Protein AF-A0A5C4QHN3-F1 (afdb_monomer_lite)

Sequence (84 aa):
MDTVPRIRAARWADKDHVAALISDALNPSPLATWLIPDPSPRRRILTDVLAIWIEHAMFYGDIYLTDDATAATVGFHRYRPIPP

pLDDT: mean 94.31, std 7.61, range [50.75, 98.5]

Radius of gyration: 14.05 Å; chains: 1; bounding box: 34×41×29 Å

Structure (mmCIF, N/CA/C/O backbone):
data_AF-A0A5C4QHN3-F1
#
_entry.id   AF-A0A5C4QHN3-F1
#
loop_
_atom_site.group_PDB
_atom_site.id
_atom_site.type_symbol
_atom_site.label_atom_id
_atom_site.label_alt_id
_atom_site.label_comp_id
_atom_site.label_asym_id
_atom_site.label_entity_id
_atom_site.label_seq_id
_atom_site.pdbx_PDB_ins_code
_atom_site.Cartn_x
_atom_site.Cartn_y
_atom_site.Cartn_z
_atom_site.occupancy
_atom_site.B_iso_or_equiv
_atom_site.auth_seq_id
_atom_site.auth_comp_id
_atom_site.auth_asym_id
_atom_site.auth_atom_id
_atom_site.pdbx_PDB_model_num
ATOM 1 N N . MET A 1 1 ? -0.943 -29.014 9.347 1.00 50.75 1 MET A N 1
ATOM 2 C CA . MET A 1 1 ? 0.472 -28.697 9.080 1.00 50.75 1 MET A CA 1
ATOM 3 C C . MET A 1 1 ? 0.436 -27.389 8.329 1.00 50.75 1 MET A C 1
ATOM 5 O O . MET A 1 1 ? 0.004 -27.401 7.183 1.00 50.75 1 MET A O 1
ATOM 9 N N . ASP A 1 2 ? 0.727 -26.283 9.006 1.00 73.81 2 ASP A N 1
ATOM 10 C CA . ASP A 1 2 ? 0.603 -24.958 8.399 1.00 73.81 2 ASP A CA 1
ATOM 11 C C . ASP A 1 2 ? 1.638 -24.836 7.285 1.00 73.81 2 ASP A C 1
ATOM 13 O O . ASP A 1 2 ? 2.844 -24.974 7.500 1.00 73.81 2 ASP A O 1
ATOM 17 N N . THR A 1 3 ? 1.151 -24.687 6.059 1.00 85.44 3 THR A N 1
ATOM 18 C CA . THR A 1 3 ? 1.993 -24.459 4.892 1.00 85.44 3 THR A CA 1
ATOM 19 C C . THR A 1 3 ? 2.588 -23.065 4.996 1.00 85.44 3 THR A C 1
ATOM 21 O O . THR A 1 3 ? 1.846 -22.090 5.065 1.00 85.44 3 THR A O 1
A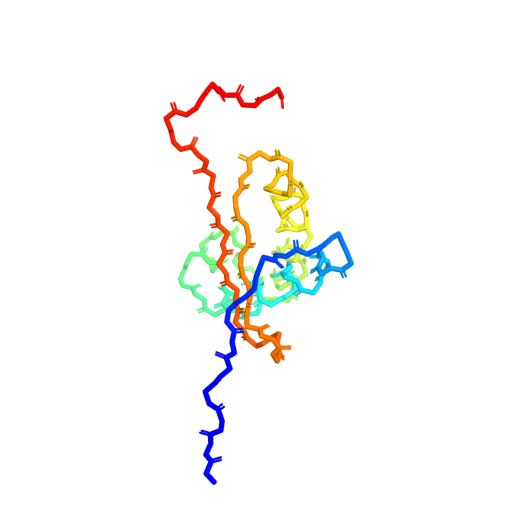TOM 24 N N . VAL A 1 4 ? 3.920 -22.969 4.997 1.00 89.56 4 VAL A N 1
ATOM 25 C CA . VAL A 1 4 ? 4.613 -21.676 4.959 1.00 89.56 4 VAL A CA 1
ATOM 26 C C . VAL A 1 4 ? 4.301 -21.003 3.617 1.00 89.56 4 VAL A C 1
ATOM 28 O O . VAL A 1 4 ? 4.629 -21.589 2.578 1.00 89.56 4 VAL A O 1
ATOM 31 N N . PRO A 1 5 ? 3.678 -19.811 3.612 1.00 93.06 5 PRO A N 1
ATOM 32 C CA . PRO A 1 5 ? 3.316 -19.141 2.374 1.00 93.06 5 PRO A CA 1
ATOM 33 C C . PRO A 1 5 ? 4.567 -18.707 1.605 1.00 93.06 5 PRO A C 1
ATOM 35 O O . PRO A 1 5 ? 5.584 -18.313 2.188 1.00 93.06 5 PRO A O 1
ATOM 38 N N . ARG A 1 6 ? 4.517 -18.793 0.274 1.00 96.56 6 ARG A N 1
ATOM 39 C CA . ARG A 1 6 ? 5.646 -18.411 -0.585 1.00 96.56 6 ARG A CA 1
ATOM 40 C C . ARG A 1 6 ? 5.624 -16.914 -0.846 1.00 96.56 6 ARG A C 1
ATOM 42 O O . ARG A 1 6 ? 4.571 -16.335 -1.078 1.00 96.56 6 ARG A O 1
ATOM 49 N N . ILE A 1 7 ? 6.800 -16.297 -0.905 1.00 97.81 7 ILE A N 1
ATOM 50 C CA . ILE A 1 7 ? 6.941 -14.890 -1.292 1.00 97.81 7 ILE A CA 1
ATOM 51 C C . ILE A 1 7 ? 7.035 -14.787 -2.819 1.00 97.81 7 ILE A C 1
ATOM 53 O O . ILE A 1 7 ? 7.782 -15.533 -3.458 1.00 97.81 7 ILE A O 1
ATOM 57 N N . ARG A 1 8 ? 6.298 -13.843 -3.404 1.00 97.75 8 ARG A N 1
ATOM 58 C CA . ARG A 1 8 ? 6.298 -13.529 -4.838 1.00 97.75 8 ARG A CA 1
ATOM 59 C C . ARG A 1 8 ? 6.328 -12.022 -5.073 1.00 97.75 8 ARG A C 1
ATOM 61 O O . ARG A 1 8 ? 5.866 -11.254 -4.235 1.00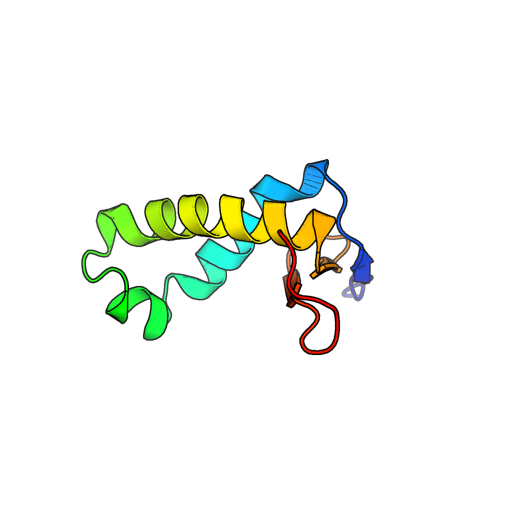 97.75 8 ARG A O 1
ATOM 68 N N . ALA A 1 9 ? 6.830 -11.605 -6.233 1.00 98.12 9 ALA A N 1
ATOM 69 C CA . ALA A 1 9 ? 6.681 -10.223 -6.681 1.00 98.12 9 ALA A CA 1
ATOM 70 C C . ALA A 1 9 ? 5.198 -9.891 -6.928 1.00 98.12 9 ALA A C 1
ATOM 72 O O . ALA A 1 9 ? 4.416 -10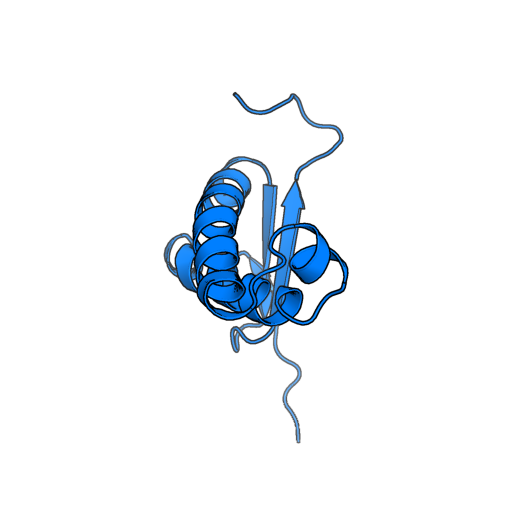.758 -7.353 1.00 98.12 9 ALA A O 1
ATOM 73 N N . ALA A 1 10 ? 4.819 -8.643 -6.664 1.00 97.81 10 ALA A N 1
ATOM 74 C CA . ALA A 1 10 ? 3.481 -8.152 -6.962 1.00 97.81 10 ALA A CA 1
ATOM 75 C C . ALA A 1 10 ? 3.258 -7.981 -8.463 1.00 97.81 10 ALA A C 1
ATOM 77 O O . ALA A 1 10 ? 4.173 -7.718 -9.243 1.00 97.81 10 ALA A O 1
ATOM 78 N N . ARG A 1 11 ? 2.000 -8.131 -8.858 1.00 97.25 11 ARG A N 1
ATOM 79 C CA . ARG A 1 11 ? 1.485 -7.868 -10.198 1.00 97.25 11 ARG A CA 1
ATOM 80 C C . ARG A 1 11 ? 0.580 -6.645 -10.138 1.00 97.25 11 ARG A C 1
ATOM 82 O O . ARG A 1 11 ? 0.070 -6.301 -9.078 1.00 97.25 11 ARG A O 1
ATOM 89 N N . TRP A 1 12 ? 0.298 -6.047 -11.293 1.00 97.50 12 TRP A N 1
ATOM 90 C CA . TRP A 1 12 ? -0.616 -4.902 -11.383 1.00 97.50 12 TRP A CA 1
ATOM 91 C C . TRP A 1 12 ? -1.982 -5.163 -10.722 1.00 97.50 12 TRP A C 1
ATOM 93 O O . TRP A 1 12 ? -2.515 -4.304 -10.030 1.00 97.50 12 TRP A O 1
ATOM 103 N N . ALA A 1 13 ? -2.514 -6.382 -10.860 1.00 97.56 13 ALA A N 1
ATOM 104 C CA . ALA A 1 13 ? -3.779 -6.784 -10.240 1.00 97.56 13 ALA A CA 1
ATOM 105 C C . ALA A 1 13 ? -3.748 -6.808 -8.697 1.00 97.56 13 ALA A C 1
ATOM 107 O O . ALA A 1 13 ? -4.804 -6.789 -8.076 1.00 97.56 13 ALA A O 1
ATOM 108 N N . ASP A 1 14 ? -2.565 -6.838 -8.075 1.00 98.06 14 ASP A N 1
ATOM 109 C CA . ASP A 1 14 ? -2.423 -6.825 -6.617 1.00 98.06 14 ASP A CA 1
ATOM 110 C C . ASP A 1 14 ? -2.494 -5.392 -6.035 1.00 98.06 14 ASP A C 1
ATOM 112 O O . ASP A 1 14 ? -2.501 -5.246 -4.816 1.00 98.06 14 ASP A O 1
ATOM 116 N N . LYS A 1 15 ? -2.535 -4.333 -6.866 1.00 97.88 15 LYS A N 1
ATOM 117 C CA . LYS A 1 15 ? -2.374 -2.925 -6.440 1.00 97.88 15 LYS A CA 1
ATOM 118 C C . LYS A 1 15 ? -3.295 -2.535 -5.288 1.00 97.88 15 LYS A C 1
ATOM 120 O O . LYS A 1 15 ? -2.830 -2.152 -4.214 1.00 97.88 15 LYS A O 1
ATOM 125 N N . ASP A 1 16 ? -4.596 -2.657 -5.519 1.00 98.12 16 ASP A N 1
ATOM 126 C CA . ASP A 1 16 ? -5.608 -2.195 -4.570 1.00 98.12 16 ASP A CA 1
ATOM 127 C C . ASP A 1 16 ? -5.616 -3.071 -3.310 1.00 98.12 16 ASP A C 1
ATOM 129 O O . ASP A 1 16 ? -5.799 -2.575 -2.198 1.00 98.12 16 ASP A O 1
ATOM 133 N N . HIS A 1 17 ? -5.327 -4.367 -3.470 1.00 98.19 17 HIS A N 1
ATOM 134 C CA . HIS A 1 17 ? -5.207 -5.303 -2.354 1.00 98.19 17 HIS A CA 1
ATOM 135 C C . HIS A 1 17 ? -4.023 -4.963 -1.445 1.00 98.19 17 HIS A C 1
ATOM 137 O O . HIS A 1 17 ? -4.181 -4.885 -0.229 1.00 98.19 17 HIS A O 1
ATOM 143 N N . VAL A 1 18 ? -2.843 -4.701 -2.016 1.00 98.31 18 VAL A N 1
ATOM 144 C CA . VAL A 1 18 ? -1.645 -4.318 -1.251 1.00 98.31 18 VAL A CA 1
ATOM 145 C C . VAL A 1 18 ? -1.866 -2.992 -0.518 1.00 98.31 18 VAL A C 1
ATOM 147 O O . VAL A 1 18 ? -1.488 -2.874 0.649 1.00 98.31 18 VAL A O 1
ATOM 150 N N . ALA A 1 19 ? -2.513 -2.013 -1.157 1.00 98.50 19 ALA A N 1
ATOM 151 C CA . ALA A 1 19 ? -2.840 -0.739 -0.517 1.00 98.50 19 ALA A CA 1
ATOM 152 C C . ALA A 1 19 ? -3.779 -0.924 0.688 1.00 98.50 19 ALA A C 1
ATOM 154 O O . ALA A 1 19 ? -3.505 -0.398 1.770 1.00 98.50 19 ALA A O 1
ATOM 155 N N . ALA A 1 20 ? -4.846 -1.713 0.531 1.00 98.44 20 ALA A N 1
ATOM 156 C CA . ALA A 1 20 ? -5.776 -2.019 1.615 1.00 98.44 20 ALA A CA 1
ATOM 157 C C . ALA A 1 20 ? -5.096 -2.789 2.759 1.00 98.44 20 ALA A C 1
ATOM 159 O O . ALA A 1 20 ? -5.263 -2.431 3.924 1.00 98.44 20 ALA A O 1
ATOM 160 N N . LEU A 1 21 ? -4.272 -3.789 2.432 1.00 98.38 21 LEU A N 1
ATOM 161 C CA . LEU A 1 21 ? -3.551 -4.601 3.410 1.00 98.38 21 LEU A CA 1
ATOM 162 C C . LEU A 1 21 ? -2.604 -3.757 4.274 1.00 98.38 21 LEU A C 1
ATOM 164 O O . LEU A 1 21 ? -2.603 -3.865 5.500 1.00 98.38 21 LEU A O 1
ATOM 168 N N . ILE A 1 22 ? -1.811 -2.887 3.644 1.00 97.81 22 ILE A N 1
ATOM 169 C CA . ILE A 1 22 ? -0.890 -2.005 4.369 1.00 97.81 22 ILE A CA 1
ATOM 170 C C . ILE A 1 22 ? -1.671 -0.957 5.164 1.00 97.81 22 ILE A C 1
ATOM 172 O O . ILE A 1 22 ? -1.296 -0.646 6.294 1.00 97.81 22 ILE A O 1
ATOM 176 N N . SER A 1 23 ? -2.784 -0.449 4.627 1.00 98.06 23 SER A N 1
ATOM 177 C CA . SER A 1 23 ? -3.672 0.452 5.364 1.00 98.06 23 SER A CA 1
ATOM 178 C C . SER A 1 23 ? -4.195 -0.206 6.640 1.00 98.06 23 SER A C 1
ATOM 180 O O . SER A 1 23 ? -4.152 0.411 7.702 1.00 98.06 23 SER A O 1
ATOM 182 N N . ASP A 1 24 ? -4.648 -1.457 6.561 1.00 98.06 24 ASP A N 1
ATOM 183 C CA . ASP A 1 24 ? -5.153 -2.207 7.714 1.00 98.06 24 ASP A CA 1
ATOM 184 C C . ASP A 1 24 ? -4.063 -2.434 8.767 1.00 98.06 24 ASP A C 1
ATOM 186 O O . ASP A 1 24 ? -4.308 -2.233 9.959 1.00 98.06 24 ASP A O 1
ATOM 190 N N . ALA A 1 25 ? -2.838 -2.744 8.335 1.00 97.44 25 ALA A N 1
ATOM 191 C CA . ALA A 1 25 ? -1.689 -2.888 9.226 1.00 97.44 25 ALA A CA 1
ATOM 192 C C . ALA A 1 25 ? -1.270 -1.562 9.892 1.00 97.44 25 ALA A C 1
ATOM 194 O O . ALA A 1 25 ? -0.882 -1.545 11.062 1.00 97.44 25 ALA A O 1
ATOM 195 N N . LEU A 1 26 ? -1.351 -0.438 9.170 1.00 96.38 26 LEU A N 1
ATOM 196 C CA . LEU A 1 26 ? -0.937 0.875 9.669 1.00 96.38 26 LEU A CA 1
ATOM 197 C C . LEU A 1 26 ? -2.010 1.578 10.498 1.00 96.38 26 LEU A C 1
ATOM 199 O O . LEU A 1 26 ? -1.652 2.340 11.394 1.00 96.38 26 LEU A O 1
ATOM 203 N N . ASN A 1 27 ? -3.297 1.349 10.237 1.00 97.75 27 ASN A N 1
ATOM 204 C CA . ASN A 1 27 ? -4.411 2.052 10.878 1.00 97.75 27 ASN A CA 1
ATOM 205 C C . ASN A 1 27 ? -4.342 2.128 12.424 1.00 97.75 27 ASN A C 1
ATOM 207 O O . ASN A 1 27 ? -4.587 3.217 12.958 1.00 97.75 27 ASN A O 1
ATOM 211 N N . PRO A 1 28 ? -3.982 1.053 13.164 1.00 96.81 28 PRO A N 1
ATOM 212 C CA . PRO A 1 28 ? -3.864 1.114 14.624 1.00 96.81 28 PRO A CA 1
ATOM 213 C C . PRO A 1 28 ? -2.551 1.745 15.121 1.00 96.81 28 PRO A C 1
ATOM 215 O O . PRO A 1 28 ? -2.363 1.896 16.327 1.00 96.81 28 PRO A O 1
ATOM 218 N N . SER A 1 29 ? -1.617 2.096 14.234 1.00 97.31 29 SER A N 1
ATOM 219 C CA . SER A 1 29 ? -0.295 2.581 14.632 1.00 97.31 29 SER A CA 1
ATOM 220 C C . SER A 1 29 ? -0.325 4.010 15.208 1.00 97.31 29 SER A C 1
ATOM 222 O O . SER A 1 29 ? -1.179 4.833 14.843 1.00 97.31 29 SER A O 1
ATOM 224 N N . PRO A 1 30 ? 0.663 4.368 16.051 1.00 97.75 30 PRO A N 1
ATOM 225 C CA . PRO A 1 30 ? 0.864 5.752 16.479 1.00 97.75 30 PRO A CA 1
ATOM 226 C C . PRO A 1 30 ? 1.081 6.714 15.304 1.00 97.75 30 PRO A C 1
ATOM 228 O O . PRO A 1 30 ? 0.594 7.840 15.343 1.00 97.75 30 PRO A O 1
ATOM 231 N N . LEU A 1 31 ? 1.753 6.263 14.237 1.00 95.31 31 LEU A N 1
ATOM 232 C CA . LEU A 1 31 ? 1.991 7.061 13.032 1.00 95.31 31 LEU A CA 1
ATOM 233 C C . LEU A 1 31 ? 0.677 7.429 12.334 1.00 95.31 31 LEU A C 1
ATOM 235 O O . LEU A 1 31 ? 0.446 8.596 12.030 1.00 95.31 31 LEU A O 1
ATOM 239 N N . ALA A 1 32 ? -0.199 6.449 12.117 1.00 96.94 32 ALA A N 1
ATOM 240 C CA . ALA A 1 32 ? -1.506 6.686 11.515 1.00 96.94 32 ALA A CA 1
ATOM 241 C C . ALA A 1 32 ? -2.376 7.617 12.372 1.00 96.94 32 ALA A C 1
ATOM 243 O O . ALA A 1 32 ? -3.076 8.472 11.837 1.00 96.94 32 ALA A O 1
ATOM 244 N N . THR A 1 33 ? -2.292 7.481 13.698 1.00 97.38 33 THR A N 1
ATOM 245 C CA . THR A 1 33 ? -2.989 8.364 14.646 1.00 97.38 33 THR A CA 1
ATOM 246 C C . THR A 1 33 ? -2.456 9.795 14.603 1.00 97.38 33 THR A C 1
ATOM 248 O O . THR A 1 33 ? -3.239 10.737 14.682 1.00 97.38 33 THR A O 1
ATOM 251 N N . TRP A 1 34 ? -1.142 9.969 14.451 1.00 97.06 34 TRP A N 1
ATOM 252 C CA . TRP A 1 34 ? -0.521 11.284 14.307 1.00 97.06 34 TRP A CA 1
ATOM 253 C C . TRP A 1 34 ? -0.887 11.956 12.976 1.00 97.06 34 TRP A C 1
ATOM 255 O O . TRP A 1 34 ? -1.226 13.136 12.967 1.00 97.06 34 TRP A O 1
ATOM 265 N N . LEU A 1 35 ? -0.869 11.205 11.869 1.00 96.38 35 LEU A N 1
ATOM 266 C CA . LEU A 1 35 ? -1.215 11.718 10.538 1.00 96.38 35 LEU A CA 1
ATOM 267 C C . LEU A 1 35 ? -2.698 12.088 10.418 1.00 96.38 35 LEU A C 1
ATOM 269 O O . LEU A 1 35 ? -3.033 13.109 9.822 1.00 96.38 35 LEU A O 1
ATOM 273 N N . ILE A 1 36 ? -3.588 11.238 10.938 1.00 97.50 36 ILE A N 1
ATOM 274 C CA . ILE A 1 36 ? -5.039 11.381 10.787 1.00 97.50 36 ILE A CA 1
ATOM 275 C C . ILE A 1 36 ? -5.699 11.153 12.157 1.00 97.50 36 ILE A C 1
ATOM 277 O O . ILE A 1 36 ? -6.081 10.025 12.490 1.00 97.50 36 ILE A O 1
ATOM 281 N N . PRO A 1 37 ? -5.848 12.211 12.975 1.00 96.88 37 PRO A N 1
ATOM 282 C CA . PRO A 1 37 ? -6.349 12.080 14.342 1.00 96.88 37 PRO A CA 1
ATOM 283 C C . PRO A 1 37 ? -7.765 11.505 14.438 1.00 96.88 37 PRO A C 1
ATOM 285 O O . PRO A 1 37 ? -8.025 10.694 15.325 1.00 96.88 37 PRO A O 1
ATOM 288 N N . ASP A 1 38 ? -8.663 11.849 13.510 1.00 97.69 38 ASP A N 1
ATOM 289 C CA . ASP A 1 38 ? -10.018 11.286 13.472 1.00 97.69 38 ASP A CA 1
ATOM 290 C C . ASP A 1 38 ? -9.966 9.806 13.044 1.00 97.69 38 ASP A C 1
ATOM 292 O O . ASP A 1 38 ? -9.516 9.509 11.933 1.00 97.69 38 ASP A O 1
ATOM 296 N N . PRO A 1 39 ? -10.398 8.854 13.893 1.00 95.38 39 PRO A N 1
ATOM 297 C CA . PRO A 1 39 ? -10.385 7.437 13.547 1.00 95.38 39 PRO A CA 1
ATOM 298 C C . PRO A 1 39 ? -11.395 7.074 12.450 1.00 95.38 39 PRO A C 1
ATOM 300 O O . PRO A 1 39 ? -11.177 6.096 11.737 1.00 95.38 39 PRO A O 1
ATOM 303 N N . SER A 1 40 ? -12.476 7.844 12.283 1.00 96.88 40 SER A N 1
ATOM 304 C CA . SER A 1 40 ? -13.588 7.488 11.391 1.00 96.88 40 SER A CA 1
ATOM 305 C C . SER A 1 40 ? -13.178 7.454 9.908 1.00 96.88 40 SER A C 1
ATOM 307 O O . SER A 1 40 ? -13.461 6.462 9.234 1.00 96.88 40 SER A O 1
ATOM 309 N N . PRO A 1 41 ? -12.474 8.468 9.361 1.00 97.44 41 PRO A N 1
ATOM 310 C CA . PRO A 1 41 ? -12.008 8.448 7.980 1.00 97.44 41 PRO A CA 1
ATOM 311 C C . PRO A 1 41 ? -10.612 7.831 7.813 1.00 97.44 41 PRO A C 1
ATOM 313 O O . PRO A 1 41 ? -10.191 7.626 6.674 1.00 97.44 41 PRO A O 1
ATOM 316 N N . ARG A 1 42 ? -9.882 7.548 8.904 1.00 97.81 42 ARG A N 1
ATOM 317 C CA . ARG A 1 42 ? -8.448 7.209 8.885 1.00 97.81 42 ARG A CA 1
ATOM 318 C C . ARG A 1 42 ? -8.098 6.091 7.924 1.00 97.81 42 ARG A C 1
ATOM 320 O O . ARG A 1 42 ? -7.280 6.293 7.036 1.00 97.81 42 ARG A O 1
ATOM 327 N N . ARG A 1 43 ? -8.748 4.938 8.071 1.00 97.50 43 ARG A N 1
ATOM 328 C CA . ARG A 1 43 ? -8.507 3.771 7.218 1.00 97.50 43 ARG A CA 1
ATOM 329 C C . ARG A 1 43 ? -8.705 4.100 5.737 1.00 97.50 43 ARG A C 1
ATOM 331 O O . ARG A 1 43 ? -7.884 3.720 4.912 1.00 97.50 43 ARG A O 1
ATOM 338 N N . ARG A 1 44 ? -9.780 4.819 5.399 1.00 98.00 44 ARG A N 1
ATOM 339 C CA . ARG A 1 44 ? -10.068 5.206 4.011 1.00 98.00 44 ARG A CA 1
ATOM 340 C C . ARG A 1 44 ? -8.977 6.127 3.469 1.00 98.00 44 ARG A C 1
ATOM 342 O O . ARG A 1 44 ? -8.409 5.828 2.433 1.00 98.00 44 ARG A O 1
ATOM 349 N N . ILE A 1 45 ? -8.633 7.182 4.211 1.00 98.12 45 ILE A N 1
ATOM 350 C CA . ILE A 1 45 ? -7.588 8.134 3.807 1.00 98.12 45 ILE A CA 1
ATOM 351 C C . ILE A 1 45 ? -6.237 7.424 3.642 1.00 98.12 45 ILE A C 1
ATOM 353 O O . ILE A 1 45 ? -5.541 7.667 2.662 1.00 98.12 45 ILE A O 1
ATOM 357 N N . LEU A 1 46 ? -5.869 6.526 4.562 1.00 98.06 46 LEU A N 1
ATOM 358 C CA . LEU A 1 46 ? -4.651 5.721 4.437 1.00 98.06 46 LEU A CA 1
ATOM 359 C C . LEU A 1 46 ? -4.672 4.850 3.183 1.00 98.06 46 LEU A C 1
ATOM 361 O O . LEU A 1 46 ? -3.673 4.817 2.474 1.00 98.06 46 LEU A O 1
ATOM 365 N N . THR A 1 47 ? -5.789 4.176 2.899 1.00 98.44 47 THR A N 1
ATOM 366 C CA . THR A 1 47 ? -5.938 3.339 1.698 1.00 98.44 47 THR A CA 1
ATOM 367 C C . THR A 1 47 ? -5.773 4.173 0.427 1.00 98.44 47 THR A C 1
ATOM 369 O O . THR A 1 47 ? -4.994 3.793 -0.444 1.00 98.44 47 THR A O 1
ATOM 372 N N . ASP A 1 48 ? -6.435 5.331 0.349 1.00 98.00 48 ASP A N 1
ATOM 373 C CA . ASP A 1 48 ? -6.382 6.223 -0.815 1.00 98.00 48 ASP A CA 1
ATOM 374 C C . ASP A 1 48 ? -4.961 6.760 -1.049 1.00 98.00 48 ASP A C 1
ATOM 376 O O . ASP A 1 48 ? -4.453 6.740 -2.170 1.00 98.00 48 ASP A O 1
ATOM 380 N N . VAL A 1 49 ? -4.282 7.193 0.020 1.00 96.75 49 VAL A N 1
ATOM 381 C CA . VAL A 1 49 ? -2.886 7.643 -0.054 1.00 96.75 49 VAL A CA 1
ATOM 382 C C . VAL A 1 49 ? -1.981 6.488 -0.471 1.00 96.75 49 VAL A C 1
ATOM 384 O O . VAL A 1 49 ? -1.180 6.640 -1.392 1.00 96.75 49 VAL A O 1
ATOM 387 N N . LEU A 1 50 ? -2.107 5.322 0.168 1.00 97.62 50 LEU A N 1
ATOM 388 C CA . LEU A 1 50 ? -1.289 4.156 -0.149 1.00 97.62 50 LEU A CA 1
ATOM 389 C C . LEU A 1 50 ? -1.476 3.707 -1.593 1.00 97.62 50 LEU A C 1
ATOM 391 O O . LEU A 1 50 ? -0.478 3.371 -2.210 1.00 97.62 50 LEU A O 1
ATOM 395 N N . ALA A 1 51 ? -2.678 3.765 -2.169 1.00 97.88 51 ALA A N 1
ATOM 396 C CA . ALA A 1 51 ? -2.891 3.409 -3.572 1.00 97.88 51 ALA A CA 1
ATOM 397 C C . ALA A 1 51 ? -1.961 4.188 -4.522 1.00 97.88 51 ALA A C 1
ATOM 399 O O . ALA A 1 51 ? -1.379 3.592 -5.428 1.00 97.88 51 ALA A O 1
ATOM 400 N N . ILE A 1 52 ? -1.735 5.482 -4.259 1.00 96.69 52 ILE A N 1
ATOM 401 C CA . ILE A 1 52 ? -0.798 6.321 -5.026 1.00 96.69 52 ILE A CA 1
ATOM 402 C C . ILE A 1 52 ? 0.648 5.840 -4.831 1.00 96.69 52 ILE A C 1
ATOM 404 O O . ILE A 1 52 ? 1.390 5.677 -5.799 1.00 96.69 52 ILE A O 1
ATOM 408 N N . TRP A 1 53 ? 1.057 5.577 -3.586 1.00 96.06 53 TRP A N 1
ATOM 409 C CA . TRP A 1 53 ? 2.410 5.095 -3.281 1.00 96.06 53 TRP A CA 1
ATOM 410 C C . TRP A 1 53 ? 2.680 3.697 -3.848 1.00 96.06 53 TRP A C 1
ATOM 412 O O . TRP A 1 53 ? 3.769 3.452 -4.361 1.00 96.06 53 TRP A O 1
ATOM 422 N N . ILE A 1 54 ? 1.703 2.788 -3.789 1.00 97.88 54 ILE A N 1
ATOM 423 C CA . ILE A 1 54 ? 1.794 1.441 -4.364 1.00 97.88 54 ILE A CA 1
ATOM 424 C C . ILE A 1 54 ? 1.912 1.530 -5.877 1.00 97.88 54 ILE A C 1
ATOM 426 O O . ILE A 1 54 ? 2.782 0.880 -6.449 1.00 97.88 54 ILE A O 1
ATOM 430 N N . GLU A 1 55 ? 1.094 2.360 -6.522 1.00 97.00 55 GLU A N 1
ATOM 431 C CA . GLU A 1 55 ? 1.199 2.589 -7.960 1.00 97.00 55 GLU A CA 1
ATOM 432 C C . GLU A 1 55 ? 2.593 3.087 -8.344 1.00 97.00 55 GLU A C 1
ATOM 434 O O . GLU A 1 55 ? 3.227 2.516 -9.227 1.00 97.00 55 GLU A O 1
ATOM 439 N N . HIS A 1 56 ? 3.123 4.078 -7.625 1.00 95.06 56 HIS A N 1
ATOM 440 C CA . HIS A 1 56 ? 4.476 4.577 -7.862 1.00 95.06 56 HIS A CA 1
ATOM 441 C C . HIS A 1 56 ? 5.543 3.489 -7.634 1.00 95.06 56 HIS A C 1
ATOM 443 O O . HIS A 1 56 ? 6.463 3.330 -8.439 1.00 95.06 56 HIS A O 1
ATOM 449 N N . ALA A 1 57 ? 5.406 2.681 -6.579 1.00 96.06 57 ALA A N 1
ATOM 450 C CA . ALA A 1 57 ? 6.323 1.583 -6.280 1.00 96.06 57 ALA A CA 1
ATOM 451 C C . ALA A 1 57 ? 6.284 0.459 -7.325 1.00 96.06 57 ALA A C 1
ATOM 453 O O . ALA A 1 57 ? 7.303 -0.190 -7.534 1.00 96.06 57 ALA A O 1
ATOM 454 N N . MET A 1 58 ? 5.163 0.244 -8.022 1.00 95.44 58 MET A N 1
ATOM 455 C CA . MET A 1 58 ? 5.098 -0.734 -9.116 1.00 95.44 58 MET A CA 1
ATOM 456 C C . MET A 1 58 ? 6.001 -0.367 -10.300 1.00 95.44 58 MET A C 1
ATOM 458 O O . MET A 1 58 ? 6.435 -1.260 -11.026 1.00 95.44 58 MET A O 1
ATOM 462 N N . PHE A 1 59 ? 6.300 0.920 -10.491 1.00 92.94 59 PHE A N 1
ATOM 463 C CA . PHE A 1 59 ? 7.203 1.390 -11.545 1.00 92.94 59 PHE A CA 1
ATOM 464 C C . PHE A 1 59 ? 8.635 1.612 -11.049 1.00 92.94 59 PHE A C 1
ATOM 466 O O . PHE A 1 59 ? 9.586 1.389 -11.799 1.00 92.94 59 PHE A O 1
ATOM 473 N N . TYR A 1 60 ? 8.796 2.054 -9.800 1.00 92.81 60 TYR A N 1
ATOM 474 C CA . TYR A 1 60 ? 10.064 2.607 -9.308 1.00 92.81 60 TYR A CA 1
ATOM 475 C C . TYR A 1 60 ? 10.569 2.001 -7.994 1.00 92.81 60 TYR A C 1
ATOM 477 O O . TYR A 1 60 ? 11.539 2.486 -7.405 1.00 92.81 60 TYR A O 1
ATOM 485 N N . GLY A 1 61 ? 9.915 0.952 -7.514 1.00 94.19 61 GLY A N 1
ATOM 486 C CA . GLY A 1 61 ? 10.286 0.231 -6.309 1.00 94.19 61 GLY A CA 1
ATOM 487 C C . GLY A 1 61 ? 10.196 -1.275 -6.502 1.00 94.19 61 GLY A C 1
ATOM 488 O O . GLY A 1 61 ? 10.110 -1.782 -7.618 1.00 9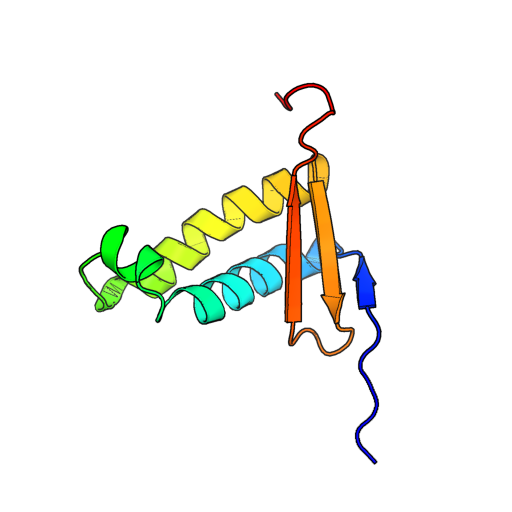4.19 61 GLY A O 1
ATOM 489 N N . ASP A 1 62 ? 10.226 -1.978 -5.378 1.00 96.19 62 ASP A N 1
ATOM 490 C CA . ASP A 1 62 ? 9.956 -3.403 -5.302 1.00 96.19 62 ASP A CA 1
ATOM 491 C C . ASP A 1 62 ? 8.770 -3.643 -4.369 1.00 96.19 62 ASP A C 1
ATOM 493 O O . ASP A 1 62 ? 8.687 -3.067 -3.278 1.00 96.19 62 ASP A O 1
ATOM 497 N N . ILE A 1 63 ? 7.871 -4.530 -4.790 1.00 98.19 63 ILE A N 1
ATOM 498 C CA . ILE A 1 63 ? 6.734 -4.977 -3.991 1.00 98.19 63 ILE A CA 1
ATOM 499 C C . ILE A 1 63 ? 6.731 -6.500 -3.972 1.00 98.19 63 ILE A C 1
ATOM 501 O O . ILE A 1 63 ? 6.704 -7.144 -5.026 1.00 98.19 63 ILE A O 1
ATOM 505 N N . TYR A 1 64 ? 6.713 -7.070 -2.772 1.00 98.31 64 TYR A N 1
ATOM 506 C CA . TYR A 1 64 ? 6.592 -8.509 -2.566 1.00 98.31 64 TYR A CA 1
ATOM 507 C C . TYR A 1 64 ? 5.416 -8.816 -1.652 1.00 98.31 64 TYR A C 1
ATOM 509 O O . TYR A 1 64 ? 5.145 -8.066 -0.716 1.00 98.31 64 TYR A O 1
ATOM 517 N N . LEU A 1 65 ? 4.746 -9.936 -1.906 1.00 97.94 65 LEU A N 1
ATOM 518 C CA . LEU A 1 65 ? 3.648 -10.435 -1.090 1.00 97.94 65 LEU A CA 1
ATOM 519 C C . LEU A 1 65 ? 3.723 -11.946 -0.923 1.00 97.94 65 LEU A C 1
ATOM 521 O O . LEU A 1 65 ? 4.343 -12.645 -1.731 1.00 97.94 65 LEU A O 1
ATOM 525 N N . THR A 1 66 ? 3.077 -12.442 0.121 1.00 97.56 66 THR A N 1
ATOM 526 C CA . THR A 1 66 ? 2.803 -13.868 0.265 1.00 97.56 66 THR A CA 1
ATOM 527 C C . THR A 1 66 ? 1.786 -14.331 -0.784 1.00 97.56 66 THR A C 1
ATOM 529 O O . THR A 1 66 ? 0.965 -13.553 -1.274 1.00 97.56 66 THR A O 1
ATOM 532 N N . ASP A 1 67 ? 1.848 -15.597 -1.186 1.00 95.44 67 ASP A N 1
ATOM 533 C CA . ASP A 1 67 ? 0.939 -16.194 -2.170 1.00 95.44 67 ASP A CA 1
ATOM 534 C C . ASP A 1 67 ? -0.511 -16.294 -1.677 1.00 95.44 67 ASP A C 1
ATOM 536 O O . ASP A 1 67 ? -1.427 -16.210 -2.494 1.00 95.44 67 ASP A O 1
ATOM 540 N N . ASP A 1 68 ? -0.711 -16.362 -0.362 1.00 95.38 68 ASP A N 1
ATOM 541 C CA . ASP A 1 68 ? -2.005 -16.204 0.314 1.00 95.38 68 ASP A CA 1
ATOM 542 C C . ASP A 1 68 ? -2.476 -14.739 0.452 1.00 95.38 68 ASP A C 1
ATOM 544 O O . ASP A 1 68 ? -3.569 -14.480 0.953 1.00 95.38 68 ASP A O 1
ATOM 548 N N . ALA A 1 69 ? -1.658 -13.782 0.000 1.00 94.69 69 ALA A N 1
ATOM 549 C CA . ALA A 1 69 ? -1.914 -12.346 0.014 1.00 94.69 69 ALA A CA 1
ATOM 550 C C . ALA A 1 69 ? -2.199 -11.740 1.406 1.00 94.69 69 ALA A C 1
ATOM 552 O O . ALA A 1 69 ? -2.847 -10.698 1.507 1.00 94.69 69 ALA A O 1
ATOM 553 N N . THR A 1 70 ? -1.703 -12.355 2.481 1.00 96.62 70 THR A N 1
ATOM 554 C CA . THR A 1 70 ? -1.897 -11.869 3.860 1.00 96.62 70 THR A CA 1
ATOM 555 C C . THR A 1 70 ? -0.780 -10.960 4.377 1.00 96.62 70 THR A C 1
ATOM 557 O O . THR A 1 70 ? -0.969 -10.264 5.373 1.00 96.62 70 THR A O 1
ATOM 560 N N . ALA A 1 71 ? 0.370 -10.916 3.702 1.00 97.12 71 ALA A N 1
ATOM 561 C CA . ALA A 1 71 ? 1.480 -10.032 4.038 1.00 97.12 71 ALA A CA 1
ATOM 562 C C . ALA A 1 71 ? 2.097 -9.413 2.781 1.00 97.12 71 ALA A C 1
ATOM 564 O O . ALA A 1 71 ? 2.188 -10.056 1.734 1.00 97.12 71 ALA A O 1
ATOM 565 N N . ALA A 1 72 ? 2.556 -8.165 2.900 1.00 98.00 72 ALA A N 1
ATOM 566 C CA . ALA A 1 72 ? 3.234 -7.449 1.829 1.00 98.00 72 ALA A CA 1
ATOM 567 C C . ALA A 1 72 ? 4.360 -6.557 2.363 1.00 98.00 72 ALA A C 1
ATOM 569 O O . ALA A 1 72 ? 4.333 -6.098 3.504 1.00 98.00 72 ALA A O 1
ATOM 570 N N . THR A 1 73 ? 5.337 -6.288 1.503 1.00 97.62 73 THR A N 1
ATOM 571 C CA . THR A 1 73 ? 6.378 -5.279 1.702 1.00 97.62 73 THR A CA 1
ATOM 572 C C . THR A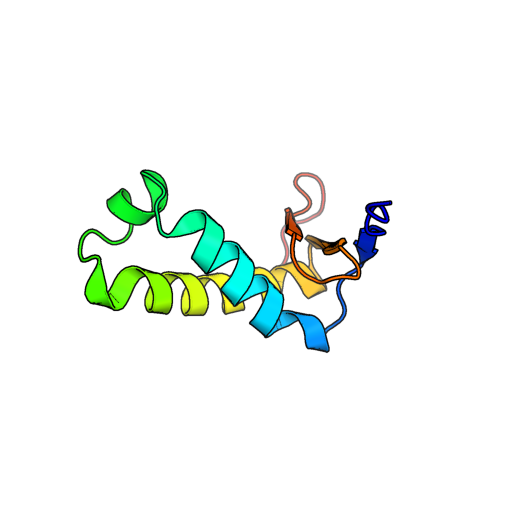 1 73 ? 6.514 -4.430 0.449 1.00 97.62 73 THR A C 1
ATOM 574 O O . THR A 1 73 ? 6.324 -4.918 -0.667 1.00 97.62 73 THR A O 1
ATOM 577 N N . VAL A 1 74 ? 6.830 -3.154 0.650 1.00 97.38 74 VAL A N 1
ATOM 578 C CA . VAL A 1 74 ? 6.989 -2.145 -0.396 1.00 97.38 74 VAL A CA 1
ATOM 579 C C . VAL A 1 74 ? 8.240 -1.348 -0.069 1.00 97.38 74 VAL A C 1
ATOM 581 O O . VAL A 1 74 ? 8.383 -0.847 1.048 1.00 97.38 74 VAL A O 1
ATOM 584 N N . GLY A 1 75 ? 9.149 -1.225 -1.030 1.00 94.69 75 GLY A N 1
ATOM 585 C CA . GLY A 1 75 ? 10.390 -0.480 -0.858 1.00 94.69 75 GLY A CA 1
ATOM 586 C C . GLY A 1 75 ? 10.746 0.326 -2.097 1.00 94.69 75 GLY A C 1
ATOM 587 O O . GLY A 1 75 ? 10.708 -0.187 -3.210 1.00 94.69 75 GLY A O 1
ATOM 588 N N . PHE A 1 76 ? 11.140 1.582 -1.897 1.00 92.12 76 PHE A N 1
ATOM 589 C CA . PHE A 1 76 ? 11.705 2.422 -2.952 1.00 92.12 76 PHE A CA 1
ATOM 590 C C . PHE A 1 76 ? 13.227 2.309 -2.976 1.00 92.12 76 PHE A C 1
ATOM 592 O O . PHE A 1 76 ? 13.883 2.185 -1.936 1.00 92.12 76 PHE A O 1
ATOM 599 N N . HIS A 1 77 ? 13.815 2.382 -4.168 1.00 88.19 77 HIS A N 1
ATOM 600 C CA . HIS A 1 77 ? 15.262 2.285 -4.324 1.00 88.19 77 HIS A CA 1
ATOM 601 C C . HIS A 1 77 ? 15.956 3.569 -3.856 1.00 88.19 77 HIS A C 1
ATOM 603 O O . HIS A 1 77 ? 15.941 4.583 -4.541 1.00 88.19 77 HIS A O 1
ATOM 609 N N . ARG A 1 78 ? 16.641 3.517 -2.708 1.00 81.69 78 ARG A N 1
ATOM 610 C CA . ARG A 1 78 ? 17.358 4.674 -2.133 1.00 81.69 78 ARG A CA 1
ATOM 611 C C . ARG A 1 78 ? 18.535 5.180 -2.980 1.00 81.69 78 ARG A C 1
ATOM 613 O O . ARG A 1 78 ? 18.897 6.346 -2.881 1.00 81.69 78 ARG A O 1
ATOM 620 N N . TYR A 1 79 ? 19.166 4.297 -3.752 1.00 83.81 79 TYR A N 1
ATOM 621 C CA . TYR A 1 79 ? 20.427 4.579 -4.45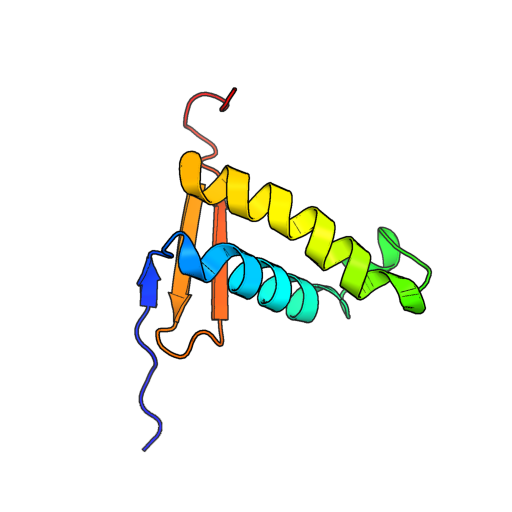4 1.00 83.81 79 TYR A CA 1
ATOM 622 C C . TYR A 1 79 ? 20.287 4.627 -5.979 1.00 83.81 79 TYR A C 1
ATOM 624 O O . TYR A 1 79 ? 21.290 4.693 -6.686 1.00 83.81 79 TYR A O 1
ATOM 632 N N . ARG A 1 80 ? 19.057 4.562 -6.496 1.00 81.69 80 ARG A N 1
ATOM 633 C CA . ARG A 1 80 ? 18.782 4.783 -7.919 1.00 81.69 80 ARG A CA 1
ATOM 634 C C . ARG A 1 80 ? 18.441 6.259 -8.153 1.00 81.69 80 ARG A C 1
ATOM 636 O O . ARG A 1 80 ? 18.122 6.955 -7.189 1.00 81.69 80 ARG A O 1
ATOM 643 N N . PRO A 1 81 ? 18.535 6.753 -9.402 1.00 81.00 81 PRO A N 1
ATOM 644 C CA . PRO A 1 81 ? 18.058 8.090 -9.737 1.00 81.00 81 PRO A CA 1
ATOM 645 C C . PRO A 1 81 ? 16.630 8.304 -9.232 1.00 81.00 81 PRO A C 1
ATOM 647 O O . PRO A 1 81 ? 15.822 7.374 -9.266 1.00 81.00 81 PRO A O 1
ATOM 650 N N . ILE A 1 82 ? 16.342 9.519 -8.760 1.00 78.19 82 ILE A N 1
ATOM 651 C CA . ILE A 1 82 ? 15.010 9.874 -8.269 1.00 78.19 82 ILE A CA 1
ATOM 652 C C . ILE A 1 82 ? 14.021 9.706 -9.433 1.00 78.19 82 ILE A C 1
ATOM 654 O O . ILE A 1 82 ? 14.277 10.257 -10.509 1.00 78.19 82 ILE A O 1
ATOM 658 N N . PRO A 1 83 ? 12.940 8.930 -9.248 1.00 75.19 83 PRO A N 1
ATOM 659 C CA . PRO A 1 83 ? 11.890 8.798 -10.249 1.00 75.19 83 PRO A CA 1
ATOM 660 C C . PRO A 1 83 ? 11.267 10.155 -10.612 1.00 75.19 83 PRO A C 1
ATOM 662 O O . PRO A 1 83 ? 11.241 11.038 -9.753 1.00 75.19 83 PRO A O 1
ATOM 665 N N . PRO A 1 84 ? 10.784 10.335 -11.854 1.00 71.50 84 PRO A N 1
ATOM 666 C CA . PRO A 1 84 ? 10.076 11.548 -12.260 1.00 71.50 84 PRO A CA 1
ATOM 667 C C . PRO A 1 84 ? 8.764 11.759 -11.493 1.00 71.50 84 PRO A C 1
ATOM 669 O O . PRO A 1 84 ? 8.166 10.758 -11.025 1.00 71.50 84 PRO A O 1
#

Secondary structure (DSSP, 8-state):
-PPPPPEEE--GGGHHHHHHHHHHHHTTSHHHHHH---HHHHHHHHHHHHHHHHHHHHHHEEEEEETTSS-EEEEE-TTSPPP-

Organism: NCBI:txid1420891

Foldseek 3Di:
DDDDFDKDWDDPVCLLLQLLLVLVVCLVPPVLCVVPVDSPCSSVVSSVVSSVVSVVQVPANTKMATPVSNDIDTDGDPPDPDDD